Protein AF-A0A921AYC8-F1 (afdb_monomer_lite)

Organism: NCBI:txid1903261

Secondary structure (DSSP, 8-state):
-------------------TT-EETTT--HHHHHHHHHHTT----HHHHHHHHHHTTT----SGGGGTTSTT--HHHHHHH--EEETTEEEE-TT--TT----

Structure (mmCIF, N/CA/C/O backbone):
data_AF-A0A921AYC8-F1
#
_entry.id   AF-A0A921AYC8-F1
#
loop_
_atom_site.group_PDB
_atom_site.id
_atom_site.type_symbol
_atom_site.label_atom_id
_atom_site.label_alt_id
_atom_site.label_comp_id
_atom_site.label_asym_id
_atom_site.label_entity_id
_atom_site.label_seq_id
_atom_site.pdbx_PDB_ins_code
_atom_site.Cartn_x
_atom_site.Cartn_y
_atom_site.Cartn_z
_atom_site.occupancy
_atom_site.B_iso_or_equiv
_atom_site.auth_seq_id
_atom_site.auth_comp_id
_atom_site.auth_asym_id
_atom_site.auth_atom_id
_atom_site.pdbx_PDB_model_num
ATOM 1 N N . MET A 1 1 ? 11.568 -36.498 -46.705 1.00 40.88 1 MET A N 1
ATOM 2 C CA . MET A 1 1 ? 12.042 -35.117 -46.928 1.00 40.88 1 MET A CA 1
ATOM 3 C C . MET A 1 1 ? 10.845 -34.186 -46.745 1.00 40.88 1 MET A C 1
ATOM 5 O O . MET A 1 1 ? 9.896 -34.329 -47.492 1.00 40.88 1 MET A O 1
ATOM 9 N N . THR A 1 2 ? 10.732 -33.519 -45.583 1.00 42.31 2 THR A N 1
ATOM 10 C CA . THR A 1 2 ? 10.983 -32.058 -45.405 1.00 42.31 2 THR A CA 1
ATOM 11 C C . THR A 1 2 ? 9.684 -31.272 -45.698 1.00 42.31 2 THR A C 1
ATOM 13 O O . THR A 1 2 ? 9.174 -31.410 -46.793 1.00 42.31 2 THR A O 1
ATOM 16 N N . ARG A 1 3 ? 9.041 -30.448 -44.857 1.00 48.38 3 ARG A N 1
ATOM 17 C CA . ARG A 1 3 ? 9.292 -29.825 -43.545 1.00 48.38 3 ARG A CA 1
ATOM 18 C C . ARG A 1 3 ? 7.933 -29.299 -43.028 1.00 48.38 3 ARG A C 1
ATOM 20 O O . ARG A 1 3 ? 7.184 -28.721 -43.807 1.00 48.38 3 ARG A O 1
ATOM 27 N N . ILE A 1 4 ? 7.640 -29.470 -41.739 1.00 56.69 4 ILE A N 1
ATOM 28 C CA . ILE A 1 4 ? 6.500 -28.839 -41.051 1.00 56.69 4 ILE A CA 1
ATOM 29 C C . ILE A 1 4 ? 6.824 -27.348 -40.887 1.00 56.69 4 ILE A C 1
ATOM 31 O O . ILE A 1 4 ? 7.843 -27.011 -40.287 1.00 56.69 4 ILE A O 1
ATOM 35 N N . ALA A 1 5 ? 5.985 -26.465 -41.427 1.00 51.69 5 ALA A N 1
ATOM 36 C CA . ALA A 1 5 ? 6.080 -25.024 -41.211 1.00 51.69 5 ALA A CA 1
ATOM 37 C C . ALA A 1 5 ? 5.145 -24.632 -40.058 1.00 51.69 5 ALA A C 1
ATOM 39 O O . ALA A 1 5 ? 3.936 -24.523 -40.237 1.00 51.69 5 ALA A O 1
ATOM 40 N N . VAL A 1 6 ? 5.709 -24.461 -38.861 1.00 53.41 6 VAL A N 1
ATOM 41 C CA . VAL A 1 6 ? 5.033 -23.808 -37.733 1.00 53.41 6 VAL A CA 1
ATOM 42 C C . VAL A 1 6 ? 5.220 -22.300 -37.918 1.00 53.41 6 VAL A C 1
ATOM 44 O O . VAL A 1 6 ? 6.370 -21.854 -37.934 1.00 53.41 6 VAL A O 1
ATOM 47 N N . PRO A 1 7 ? 4.157 -21.493 -38.076 1.00 54.12 7 PRO A N 1
ATOM 48 C CA . PRO A 1 7 ? 4.310 -20.051 -38.070 1.00 54.12 7 PRO A CA 1
ATOM 49 C C . PRO A 1 7 ? 4.559 -19.619 -36.623 1.00 54.12 7 PRO A C 1
ATOM 51 O O . PRO A 1 7 ? 3.695 -19.735 -35.755 1.00 54.12 7 PRO A O 1
ATOM 54 N N . LEU A 1 8 ? 5.780 -19.162 -36.361 1.00 52.84 8 LEU A N 1
ATOM 55 C CA . LEU A 1 8 ? 6.181 -18.544 -35.106 1.00 52.84 8 LEU A CA 1
ATOM 56 C C . LEU A 1 8 ? 5.482 -17.176 -35.017 1.00 52.84 8 LEU A C 1
ATOM 58 O O . LEU A 1 8 ? 5.970 -16.186 -35.558 1.00 52.84 8 LEU A O 1
ATOM 62 N N . LEU A 1 9 ? 4.300 -17.132 -34.396 1.00 54.38 9 LEU A N 1
ATOM 63 C CA . LEU A 1 9 ? 3.612 -15.879 -34.094 1.00 54.38 9 LEU A CA 1
ATOM 64 C C . LEU A 1 9 ? 4.407 -15.152 -32.999 1.00 54.38 9 LEU A C 1
ATOM 66 O O . LEU A 1 9 ? 4.356 -15.514 -31.824 1.00 54.38 9 LEU A O 1
ATOM 70 N N . ALA A 1 10 ? 5.178 -14.144 -33.398 1.00 58.25 10 ALA A N 1
ATOM 71 C CA . ALA A 1 10 ? 5.838 -13.230 -32.481 1.00 58.25 10 ALA A CA 1
ATOM 72 C C . ALA A 1 10 ? 4.776 -12.334 -31.823 1.00 58.25 10 ALA A C 1
ATOM 74 O O . ALA A 1 10 ? 4.295 -11.373 -32.420 1.00 58.25 10 ALA A O 1
ATOM 75 N N . VAL A 1 11 ? 4.388 -12.665 -30.591 1.00 58.50 11 VAL A N 1
ATOM 76 C CA . VAL A 1 11 ? 3.613 -11.763 -29.735 1.00 58.50 11 VAL A CA 1
ATOM 77 C C . VAL A 1 11 ? 4.569 -10.674 -29.255 1.00 58.50 11 VAL A C 1
ATOM 79 O O . VAL A 1 11 ? 5.370 -10.889 -28.348 1.00 58.50 11 VAL A O 1
ATOM 82 N N . CYS A 1 12 ? 4.514 -9.503 -29.891 1.00 52.31 12 CYS A N 1
ATOM 83 C CA . CYS A 1 12 ? 5.118 -8.291 -29.353 1.00 52.31 12 CYS A CA 1
ATOM 84 C C . CYS A 1 12 ? 4.389 -7.927 -28.054 1.00 52.31 12 CYS A C 1
ATOM 86 O O . CYS A 1 12 ? 3.346 -7.279 -28.074 1.00 52.31 12 CYS A O 1
ATOM 88 N N . LEU A 1 13 ? 4.938 -8.365 -26.920 1.00 51.47 13 LEU A N 1
ATOM 89 C CA . LEU A 1 13 ? 4.640 -7.789 -25.614 1.00 51.47 13 LEU A CA 1
ATOM 90 C C . LEU A 1 13 ? 5.043 -6.315 -25.682 1.00 51.47 13 LEU A C 1
ATOM 92 O O . LEU A 1 13 ? 6.228 -5.987 -25.665 1.00 51.47 13 LEU A O 1
ATOM 96 N N . THR A 1 14 ? 4.066 -5.421 -25.809 1.00 53.72 14 THR A N 1
ATOM 97 C CA . THR A 1 14 ? 4.287 -3.996 -25.587 1.00 53.72 14 THR A CA 1
ATOM 98 C C . THR A 1 14 ? 4.732 -3.841 -24.138 1.00 53.72 14 THR A C 1
ATOM 100 O O . THR A 1 14 ? 3.925 -3.985 -23.218 1.00 53.72 14 THR A O 1
ATOM 103 N N . ALA A 1 15 ? 6.028 -3.617 -23.927 1.00 51.56 15 ALA A N 1
ATOM 104 C CA . ALA A 1 15 ? 6.552 -3.213 -22.636 1.00 51.56 15 ALA A CA 1
ATOM 105 C C . ALA A 1 15 ? 5.945 -1.842 -22.314 1.00 51.56 15 ALA A C 1
ATOM 107 O O . ALA A 1 15 ? 6.379 -0.822 -22.847 1.00 51.56 15 ALA A O 1
ATOM 108 N N . ALA A 1 16 ? 4.894 -1.831 -21.492 1.00 51.53 16 ALA A N 1
ATOM 109 C CA . ALA A 1 16 ? 4.475 -0.616 -20.815 1.00 51.53 16 ALA A CA 1
ATOM 110 C C . ALA A 1 16 ? 5.690 -0.083 -20.034 1.00 51.53 16 ALA A C 1
ATOM 112 O O . ALA A 1 16 ? 6.447 -0.898 -19.491 1.00 51.53 16 ALA A O 1
ATOM 113 N N . PRO A 1 17 ? 5.924 1.240 -20.004 1.00 48.84 17 PRO A N 1
ATOM 114 C CA . PRO A 1 17 ? 7.052 1.797 -19.277 1.00 48.84 17 PRO A CA 1
ATOM 115 C C . PRO A 1 17 ? 6.994 1.294 -17.834 1.00 48.84 17 PRO A C 1
ATOM 117 O O . PRO A 1 17 ? 5.992 1.457 -17.142 1.00 48.84 17 PRO A O 1
ATOM 120 N N . ALA A 1 18 ? 8.053 0.611 -17.403 1.00 49.97 18 ALA A N 1
ATOM 121 C CA . ALA A 1 18 ? 8.226 0.227 -16.015 1.00 49.97 18 ALA A CA 1
ATOM 122 C C . ALA A 1 18 ? 8.565 1.505 -15.243 1.00 49.97 18 ALA A C 1
ATOM 124 O O . ALA A 1 18 ? 9.731 1.868 -15.107 1.00 49.97 18 ALA A O 1
ATOM 125 N N . TYR A 1 19 ? 7.527 2.232 -14.830 1.00 56.81 19 TYR A N 1
ATOM 126 C CA . TYR A 1 19 ? 7.628 3.368 -13.924 1.00 56.81 19 TYR A CA 1
ATOM 127 C C . TYR A 1 19 ? 8.342 2.898 -12.650 1.00 56.81 19 TYR A C 1
ATOM 129 O O . TYR A 1 19 ? 7.784 2.095 -11.896 1.00 56.81 19 TYR A O 1
ATOM 137 N N . ALA A 1 20 ? 9.582 3.349 -12.444 1.00 57.97 20 ALA A N 1
ATOM 138 C CA . ALA A 1 20 ? 10.311 3.116 -11.202 1.00 57.97 20 ALA A CA 1
ATOM 139 C C . ALA A 1 20 ? 9.466 3.654 -10.029 1.00 57.97 20 ALA A C 1
ATOM 141 O O . ALA A 1 20 ? 8.874 4.725 -10.141 1.00 57.97 20 ALA A O 1
ATOM 142 N N . GLY A 1 21 ? 9.301 2.852 -8.978 1.00 70.12 21 GLY A N 1
ATOM 143 C CA . GLY A 1 21 ? 8.545 3.209 -7.774 1.00 70.12 21 GLY A CA 1
ATOM 144 C C . GLY A 1 21 ? 7.023 2.980 -7.793 1.00 70.12 21 GLY A C 1
ATOM 145 O O . GLY A 1 21 ? 6.442 2.775 -6.736 1.00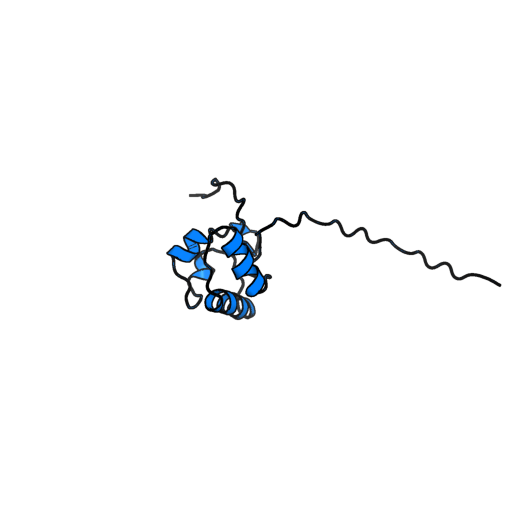 70.12 21 GLY A O 1
ATOM 146 N N . SER A 1 22 ? 6.326 2.952 -8.938 1.00 86.88 22 SER A N 1
ATOM 147 C CA . SER A 1 22 ? 4.848 2.843 -8.900 1.00 86.88 22 SER A CA 1
ATOM 148 C C . SER A 1 22 ? 4.337 1.423 -8.604 1.00 86.88 22 SER A C 1
ATOM 150 O O . SER A 1 22 ? 4.877 0.421 -9.102 1.00 86.88 22 SER A O 1
ATOM 152 N N . PHE A 1 23 ? 3.253 1.297 -7.831 1.00 92.62 23 PHE A N 1
ATOM 153 C CA . PHE A 1 23 ? 2.614 0.001 -7.595 1.00 92.62 23 PHE A CA 1
ATOM 154 C C . PHE A 1 23 ? 1.131 0.073 -7.220 1.00 92.62 23 PHE A C 1
ATOM 156 O O . PHE A 1 23 ? 0.682 0.986 -6.549 1.00 92.62 23 PHE A O 1
ATOM 163 N N . SER A 1 24 ? 0.377 -0.966 -7.589 1.00 94.75 24 SER A N 1
ATOM 164 C CA . SER A 1 24 ? -1.007 -1.165 -7.137 1.00 94.75 24 SER A CA 1
ATOM 165 C C . SER A 1 24 ? -1.047 -1.879 -5.784 1.00 94.75 24 SER A C 1
ATOM 167 O O . SER A 1 24 ? -0.460 -2.962 -5.635 1.00 94.75 24 SER A O 1
ATOM 169 N N . PHE A 1 25 ? -1.802 -1.340 -4.823 1.00 95.81 25 PHE A N 1
ATOM 170 C CA . PHE A 1 25 ? -2.044 -1.981 -3.522 1.00 95.81 25 PHE A CA 1
ATOM 171 C C . PHE A 1 25 ? -2.793 -3.319 -3.678 1.00 95.81 25 PHE A C 1
ATOM 173 O O . PHE A 1 25 ? -2.547 -4.285 -2.944 1.00 95.81 25 PHE A O 1
ATOM 180 N N . ASN A 1 26 ? -3.625 -3.448 -4.716 1.00 96.69 26 ASN A N 1
ATOM 181 C CA . ASN A 1 26 ? -4.356 -4.679 -5.022 1.00 96.69 26 ASN A CA 1
ATOM 182 C C . ASN A 1 26 ? -3.489 -5.779 -5.661 1.00 96.69 26 ASN A C 1
ATOM 184 O O . ASN A 1 26 ? -3.914 -6.936 -5.707 1.00 96.69 26 ASN A O 1
ATOM 188 N N . ARG A 1 27 ? -2.285 -5.462 -6.161 1.00 95.38 27 ARG A N 1
ATOM 189 C CA . ARG A 1 27 ? -1.481 -6.413 -6.960 1.00 95.38 27 ARG A CA 1
ATOM 190 C C . ARG A 1 27 ? -0.060 -6.633 -6.451 1.00 95.38 27 ARG A C 1
ATOM 192 O O . ARG A 1 27 ? 0.423 -7.763 -6.493 1.00 95.38 27 ARG A O 1
ATOM 199 N N . ALA A 1 28 ? 0.613 -5.604 -5.942 1.00 95.38 28 ALA A N 1
ATOM 200 C CA . ALA A 1 28 ? 2.032 -5.680 -5.591 1.00 95.38 28 ALA A CA 1
ATOM 201 C C . ALA A 1 28 ? 2.332 -6.641 -4.430 1.00 95.38 28 ALA A C 1
ATOM 203 O O . ALA A 1 28 ? 1.491 -6.878 -3.571 1.00 95.38 28 ALA A O 1
ATOM 204 N N . GLY A 1 29 ? 3.522 -7.238 -4.401 1.00 96.50 29 GLY A N 1
ATOM 205 C CA . GLY A 1 29 ? 3.984 -7.985 -3.225 1.00 96.50 29 GLY A CA 1
ATOM 206 C C . GLY A 1 29 ? 4.443 -7.036 -2.116 1.00 96.50 29 GLY A C 1
ATOM 207 O O . GLY A 1 29 ? 4.880 -5.930 -2.421 1.00 96.50 29 GLY A O 1
ATOM 208 N N . ALA A 1 30 ? 4.398 -7.475 -0.855 1.00 97.12 30 ALA A N 1
ATOM 209 C CA . ALA A 1 30 ? 4.792 -6.648 0.292 1.00 97.12 30 ALA A CA 1
ATOM 210 C C . ALA A 1 30 ? 6.227 -6.101 0.154 1.00 97.12 30 ALA A C 1
ATOM 212 O O . ALA A 1 30 ? 6.455 -4.913 0.338 1.00 97.12 30 ALA A O 1
ATOM 213 N N . GLU A 1 31 ? 7.173 -6.935 -0.287 1.00 96.06 31 GLU A N 1
ATOM 214 C CA . GLU A 1 31 ? 8.570 -6.530 -0.511 1.00 96.06 31 GLU A CA 1
ATOM 215 C C . GLU A 1 31 ? 8.721 -5.453 -1.592 1.00 96.06 31 GLU A C 1
ATOM 217 O O . GLU A 1 31 ? 9.574 -4.578 -1.472 1.00 96.06 31 GLU A O 1
ATOM 222 N N . LYS A 1 32 ? 7.883 -5.495 -2.641 1.00 94.25 32 LYS A N 1
ATOM 223 C CA . LYS A 1 32 ? 7.854 -4.444 -3.665 1.00 94.25 32 LYS A CA 1
ATOM 224 C C . LYS A 1 32 ? 7.364 -3.136 -3.062 1.00 94.25 32 LYS A C 1
ATOM 226 O O . LYS A 1 32 ? 8.007 -2.127 -3.287 1.00 94.25 32 LYS A O 1
ATOM 231 N N . MET A 1 33 ? 6.277 -3.170 -2.289 1.00 95.25 33 MET A N 1
ATOM 232 C CA . MET A 1 33 ? 5.735 -1.957 -1.672 1.00 95.25 33 MET A CA 1
ATOM 233 C C . MET A 1 33 ? 6.775 -1.290 -0.769 1.00 95.25 33 MET A C 1
ATOM 235 O O . MET A 1 33 ? 7.040 -0.109 -0.917 1.00 95.25 33 MET A O 1
ATOM 239 N N . VAL A 1 34 ? 7.415 -2.060 0.119 1.00 95.38 34 VAL A N 1
ATOM 240 C CA . VAL A 1 34 ? 8.420 -1.524 1.051 1.00 95.38 34 VAL A CA 1
ATOM 241 C C . VAL A 1 34 ? 9.613 -0.924 0.309 1.00 95.38 34 VAL A C 1
ATOM 243 O O . VAL A 1 34 ? 10.024 0.188 0.623 1.00 95.38 34 VAL A O 1
ATOM 246 N N . ARG A 1 35 ? 10.167 -1.645 -0.675 1.00 94.06 35 ARG A N 1
ATOM 247 C CA . ARG A 1 35 ? 11.310 -1.153 -1.454 1.00 94.06 35 ARG A CA 1
ATOM 248 C C . ARG A 1 35 ? 10.954 0.124 -2.211 1.00 94.06 35 ARG A C 1
ATOM 250 O O . ARG A 1 35 ? 11.687 1.095 -2.115 1.00 94.06 35 ARG A O 1
ATOM 257 N N . ASP A 1 36 ? 9.843 0.106 -2.936 1.00 91.50 36 ASP A N 1
ATOM 258 C CA . ASP A 1 36 ? 9.458 1.204 -3.813 1.00 91.50 36 ASP A CA 1
ATOM 259 C C . ASP A 1 36 ? 9.029 2.447 -3.009 1.00 91.50 36 ASP A C 1
ATOM 261 O O . ASP A 1 36 ? 9.329 3.561 -3.411 1.00 91.50 36 ASP A O 1
ATOM 265 N N . CYS A 1 37 ? 8.410 2.284 -1.832 1.00 90.75 37 CYS A N 1
ATOM 266 C CA . CYS A 1 37 ? 8.189 3.400 -0.905 1.00 90.75 37 CYS A CA 1
ATOM 267 C C . CYS A 1 37 ? 9.515 3.971 -0.379 1.00 90.75 37 CYS A C 1
ATOM 269 O O . CYS A 1 37 ? 9.681 5.187 -0.324 1.00 90.75 37 CYS A O 1
ATOM 271 N N . ALA A 1 38 ? 10.475 3.109 -0.025 1.00 91.25 38 ALA A N 1
ATOM 272 C CA . ALA A 1 38 ? 11.767 3.542 0.502 1.00 91.25 38 ALA A CA 1
ATOM 273 C C . ALA A 1 38 ? 12.615 4.295 -0.539 1.00 91.25 38 ALA A C 1
ATOM 275 O O . ALA A 1 38 ? 13.328 5.228 -0.171 1.00 91.25 38 ALA A O 1
ATOM 276 N N . GLU A 1 39 ? 12.521 3.925 -1.822 1.00 89.81 39 GLU A N 1
ATOM 277 C CA . GLU A 1 39 ? 13.143 4.657 -2.941 1.00 89.81 39 GLU A CA 1
ATOM 278 C C . GLU A 1 39 ? 12.646 6.112 -3.031 1.00 89.81 39 GLU A C 1
ATOM 280 O O . GLU A 1 39 ? 13.390 6.991 -3.459 1.00 89.81 39 GLU A O 1
ATOM 285 N N . GLU A 1 40 ? 11.439 6.371 -2.527 1.00 86.25 40 GLU A N 1
ATOM 286 C CA . GLU A 1 40 ? 10.752 7.667 -2.551 1.00 86.25 40 GLU A CA 1
ATOM 287 C C . GLU A 1 40 ? 10.781 8.376 -1.184 1.00 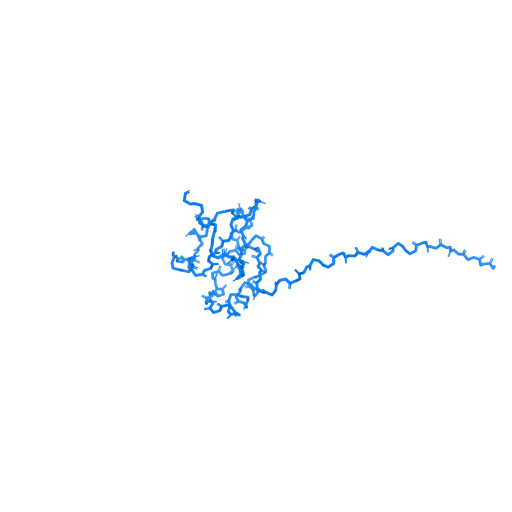86.25 40 GLU A C 1
ATOM 289 O O . GLU A 1 40 ? 10.136 9.402 -0.977 1.00 86.25 40 GLU A O 1
ATOM 294 N N . GLY A 1 41 ? 11.545 7.838 -0.226 1.00 87.81 41 GLY A N 1
ATOM 295 C CA . GLY A 1 41 ? 11.695 8.406 1.115 1.00 87.81 41 GLY A CA 1
ATOM 296 C C . GLY A 1 41 ? 10.541 8.110 2.078 1.00 87.81 41 GLY A C 1
ATOM 297 O O . GLY A 1 41 ? 10.544 8.636 3.190 1.00 87.81 41 GLY A O 1
ATOM 298 N N . VAL A 1 42 ? 9.591 7.251 1.696 1.00 89.94 42 VAL A N 1
ATOM 299 C CA . VAL A 1 42 ? 8.465 6.822 2.537 1.00 89.94 42 VAL A CA 1
ATOM 300 C C . VAL A 1 42 ? 8.813 5.512 3.243 1.00 89.94 42 VAL A C 1
ATOM 302 O O . VAL A 1 42 ? 9.121 4.498 2.614 1.00 89.94 42 VAL A O 1
ATOM 305 N N . ASN A 1 43 ? 8.731 5.495 4.572 1.00 93.31 43 ASN A N 1
ATOM 306 C CA . ASN A 1 43 ? 9.005 4.288 5.349 1.00 93.31 43 ASN A CA 1
ATOM 307 C C . ASN A 1 43 ? 7.724 3.473 5.571 1.00 93.31 43 ASN A C 1
ATOM 309 O O . ASN A 1 43 ? 7.039 3.643 6.577 1.00 93.31 43 ASN A O 1
ATOM 313 N N . LEU A 1 44 ? 7.420 2.558 4.649 1.00 94.75 44 LEU A N 1
ATOM 314 C CA . LEU A 1 44 ? 6.331 1.594 4.813 1.00 94.75 44 LEU A CA 1
ATOM 315 C C . LEU A 1 44 ? 6.811 0.378 5.630 1.00 94.75 44 LEU A C 1
ATOM 317 O O . LEU A 1 44 ? 7.636 -0.395 5.132 1.00 94.75 44 LEU A O 1
ATOM 321 N N . PRO A 1 45 ? 6.287 0.127 6.848 1.00 96.88 45 PRO A N 1
ATOM 322 C CA . PRO A 1 45 ? 6.689 -1.041 7.621 1.00 96.88 45 PRO A CA 1
ATOM 323 C C . PRO A 1 45 ? 6.282 -2.341 6.921 1.00 96.88 45 PRO A C 1
ATOM 325 O O . PRO A 1 45 ? 5.168 -2.469 6.405 1.00 96.88 45 PRO A O 1
ATOM 328 N N . MET A 1 46 ? 7.153 -3.354 6.964 1.00 97.50 46 MET A N 1
ATOM 329 C CA . MET A 1 46 ? 6.882 -4.658 6.342 1.00 97.50 46 MET A CA 1
ATOM 330 C C . MET A 1 46 ? 5.591 -5.303 6.865 1.00 97.50 46 MET A C 1
ATOM 332 O O . MET A 1 46 ? 4.849 -5.909 6.095 1.00 97.50 46 MET A O 1
ATOM 336 N N . GLU A 1 47 ? 5.292 -5.152 8.155 1.00 97.25 47 GLU A N 1
ATOM 337 C CA . GLU A 1 47 ? 4.069 -5.688 8.762 1.00 97.25 47 GLU A CA 1
ATOM 338 C C . GLU A 1 47 ? 2.807 -5.045 8.169 1.00 97.25 47 GLU A C 1
ATOM 340 O O . GLU A 1 47 ? 1.841 -5.747 7.865 1.00 97.25 47 GLU A O 1
ATOM 345 N N . VAL A 1 48 ? 2.848 -3.734 7.904 1.00 97.44 48 VAL A N 1
ATOM 346 C CA . VAL A 1 48 ? 1.758 -2.999 7.245 1.00 97.44 48 VAL A CA 1
ATOM 347 C C . VAL A 1 48 ? 1.618 -3.462 5.794 1.00 97.44 48 VAL A C 1
ATOM 349 O O . VAL A 1 48 ? 0.521 -3.803 5.356 1.00 97.44 48 VAL A O 1
ATOM 352 N N . ALA A 1 49 ? 2.725 -3.590 5.056 1.00 97.44 49 ALA A N 1
ATOM 353 C CA . ALA A 1 49 ? 2.706 -4.103 3.684 1.00 97.44 49 ALA A CA 1
ATOM 354 C C . ALA A 1 49 ? 2.126 -5.533 3.597 1.00 97.44 49 ALA A C 1
ATOM 356 O O . ALA A 1 49 ? 1.352 -5.856 2.691 1.00 97.44 49 ALA A O 1
ATOM 357 N N . GLN A 1 50 ? 2.444 -6.400 4.561 1.00 98.19 50 GLN A N 1
ATOM 358 C CA . GLN A 1 50 ? 1.852 -7.738 4.663 1.00 98.19 50 GLN A CA 1
ATOM 359 C C . GLN A 1 50 ? 0.360 -7.690 5.011 1.00 98.19 50 GLN A C 1
ATOM 361 O O . GLN A 1 50 ? -0.420 -8.476 4.462 1.00 98.19 50 GLN A O 1
ATOM 366 N N . ALA A 1 51 ? -0.052 -6.767 5.882 1.00 97.75 51 ALA A N 1
ATOM 367 C CA . ALA A 1 51 ? -1.452 -6.560 6.225 1.00 97.75 51 ALA A CA 1
ATOM 368 C C . ALA A 1 51 ? -2.277 -6.121 5.003 1.00 97.75 51 ALA A C 1
ATOM 370 O O . ALA A 1 51 ? -3.345 -6.688 4.772 1.00 97.75 51 ALA A O 1
ATOM 371 N N . ILE A 1 52 ? -1.743 -5.241 4.148 1.00 97.31 52 ILE A N 1
ATOM 372 C CA . ILE A 1 52 ? -2.352 -4.856 2.859 1.00 97.31 52 ILE A CA 1
ATOM 373 C C . ILE A 1 52 ? -2.533 -6.085 1.956 1.00 97.31 52 ILE A C 1
ATOM 375 O O . ILE A 1 52 ? -3.629 -6.354 1.455 1.00 97.31 52 ILE A O 1
ATOM 379 N N . VAL A 1 53 ? -1.474 -6.886 1.776 1.00 97.44 53 VAL A N 1
ATOM 380 C CA . VAL A 1 53 ? -1.515 -8.110 0.950 1.00 97.44 53 VAL A CA 1
ATOM 381 C C . VAL A 1 53 ? -2.510 -9.140 1.495 1.00 97.44 53 VAL A C 1
ATOM 383 O O . VAL A 1 53 ? -3.087 -9.918 0.727 1.00 97.44 53 VAL A O 1
ATOM 386 N N . LYS A 1 54 ? -2.724 -9.171 2.811 1.00 97.25 54 LYS A N 1
ATOM 387 C CA . LYS A 1 54 ? -3.725 -10.028 3.448 1.00 97.25 54 LYS A CA 1
ATOM 388 C C . LYS A 1 54 ? -5.140 -9.490 3.234 1.00 97.25 54 LYS A C 1
ATOM 390 O O . LYS A 1 54 ? -5.997 -10.262 2.810 1.00 97.25 54 LYS A O 1
ATOM 395 N N . ALA A 1 55 ? -5.373 -8.208 3.497 1.00 96.31 55 ALA A N 1
ATOM 396 C CA . ALA A 1 55 ? -6.688 -7.575 3.421 1.00 96.31 55 ALA A CA 1
ATOM 397 C C . ALA A 1 55 ? -7.268 -7.605 2.000 1.00 96.31 55 ALA A C 1
ATOM 399 O O . ALA A 1 55 ? -8.424 -7.988 1.819 1.00 96.31 55 ALA A O 1
ATOM 400 N N . ARG A 1 56 ? -6.451 -7.370 0.963 1.00 95.12 56 ARG A N 1
ATOM 401 C CA . ARG A 1 56 ? -6.917 -7.434 -0.438 1.00 95.12 56 ARG A CA 1
ATOM 402 C C . ARG A 1 56 ? -7.443 -8.799 -0.901 1.00 95.12 56 ARG A C 1
ATOM 404 O O . ARG A 1 56 ? -7.930 -8.937 -2.019 1.00 95.12 56 ARG A O 1
ATOM 411 N N . LYS A 1 57 ? -7.271 -9.855 -0.097 1.00 94.88 57 LYS A N 1
ATOM 412 C CA . LYS A 1 57 ? -7.864 -11.170 -0.388 1.00 94.88 57 LYS A CA 1
ATOM 413 C C . LYS A 1 57 ? -9.377 -11.175 -0.161 1.00 94.88 57 LYS A C 1
ATOM 415 O O . LYS A 1 57 ? -10.053 -12.025 -0.731 1.00 94.88 57 LYS A O 1
ATOM 420 N N . SER A 1 58 ? -9.888 -10.270 0.675 1.00 94.38 58 SER A N 1
ATOM 421 C CA . SER A 1 58 ? -11.306 -10.159 1.042 1.00 94.38 58 SER A CA 1
ATOM 422 C C . SER A 1 58 ? -11.958 -8.843 0.618 1.00 94.38 58 SER A C 1
ATOM 424 O O . SER A 1 58 ? -13.180 -8.768 0.588 1.00 94.38 58 SER A O 1
ATOM 426 N N . MET A 1 59 ? -11.170 -7.820 0.291 1.00 92.94 59 MET A N 1
ATOM 427 C CA . MET A 1 59 ? -11.652 -6.523 -0.190 1.00 92.94 59 MET A CA 1
ATOM 428 C C . MET A 1 59 ? -10.798 -6.033 -1.357 1.00 92.94 59 MET A C 1
ATOM 430 O O . MET A 1 59 ? -9.738 -6.591 -1.631 1.00 92.94 59 MET A O 1
ATOM 434 N N . ARG A 1 60 ? -11.244 -4.981 -2.040 1.00 94.69 60 ARG A N 1
ATOM 435 C CA . ARG A 1 60 ? -10.392 -4.224 -2.960 1.00 94.69 60 ARG A CA 1
ATOM 436 C C . ARG A 1 60 ? -10.160 -2.840 -2.393 1.00 94.69 60 ARG A C 1
ATOM 438 O O . ARG A 1 60 ? -11.083 -2.253 -1.847 1.00 94.69 60 ARG A O 1
ATOM 445 N N . PHE A 1 61 ? -8.944 -2.345 -2.568 1.00 95.94 61 PHE A N 1
ATOM 446 C CA . PHE A 1 61 ? -8.612 -0.956 -2.298 1.00 95.94 61 PHE A CA 1
ATOM 447 C C . PHE A 1 61 ? -8.984 -0.127 -3.519 1.00 95.94 61 PHE A C 1
ATOM 449 O O . PHE A 1 61 ? -8.508 -0.404 -4.621 1.00 95.94 61 PHE A O 1
ATOM 456 N N . THR A 1 62 ? -9.852 0.849 -3.324 1.00 95.06 62 THR A N 1
ATOM 457 C CA . THR A 1 62 ? -10.297 1.785 -4.363 1.00 95.06 62 THR A CA 1
ATOM 458 C C . THR A 1 62 ? -10.156 3.227 -3.916 1.00 95.06 62 THR A C 1
ATOM 460 O O . THR A 1 62 ? -9.978 4.100 -4.754 1.00 95.06 62 THR A O 1
ATOM 463 N N . THR A 1 63 ? -10.175 3.459 -2.605 1.00 93.75 63 THR A N 1
ATOM 464 C CA . THR A 1 63 ? -10.021 4.778 -2.007 1.00 93.75 63 THR A CA 1
ATOM 465 C C . THR A 1 63 ? -8.899 4.783 -0.982 1.00 93.75 63 THR A C 1
ATOM 467 O O . THR A 1 63 ? -8.569 3.754 -0.386 1.00 93.75 63 THR A O 1
ATOM 470 N N . SER A 1 64 ? -8.328 5.957 -0.735 1.00 91.56 64 SER A N 1
ATOM 471 C CA . SER A 1 64 ? -7.364 6.165 0.356 1.00 91.56 64 SER A CA 1
ATOM 472 C C . SER A 1 64 ? -7.935 5.779 1.732 1.00 91.56 64 SER A C 1
ATOM 474 O O . SER A 1 64 ? -7.202 5.279 2.586 1.00 91.56 64 SER A O 1
ATOM 476 N N . GLY A 1 65 ? -9.251 5.930 1.922 1.00 92.62 65 GLY A N 1
ATOM 477 C CA . GLY A 1 65 ? -9.969 5.513 3.128 1.00 92.62 65 GLY A CA 1
ATOM 478 C C . GLY A 1 65 ? -9.923 4.004 3.377 1.00 92.62 65 GLY A C 1
ATOM 479 O O . GLY A 1 65 ? -9.840 3.580 4.521 1.00 92.62 65 GLY A O 1
ATOM 480 N N . ASP A 1 66 ? -9.851 3.178 2.333 1.00 94.12 66 ASP A N 1
ATOM 481 C CA . ASP A 1 66 ? -9.767 1.720 2.490 1.00 94.12 66 ASP A CA 1
ATOM 482 C C . ASP A 1 66 ? -8.467 1.272 3.194 1.00 94.12 66 ASP A C 1
ATOM 484 O O . ASP A 1 66 ? -8.375 0.155 3.709 1.00 94.12 66 ASP A O 1
ATOM 488 N N . LEU A 1 67 ? -7.441 2.132 3.218 1.00 94.50 67 LEU A N 1
ATOM 489 C CA . LEU A 1 67 ? -6.189 1.869 3.923 1.00 94.50 67 LEU A CA 1
ATOM 490 C C . LEU A 1 67 ? -6.297 2.112 5.435 1.00 94.50 67 LEU A C 1
ATOM 492 O O . LEU A 1 67 ? -5.497 1.541 6.175 1.00 94.50 67 LEU A O 1
ATOM 496 N N . THR A 1 68 ? -7.265 2.900 5.925 1.00 93.75 68 THR A N 1
ATOM 497 C CA . THR A 1 68 ? -7.374 3.215 7.366 1.00 93.75 68 THR A CA 1
ATOM 498 C C . THR A 1 68 ? -7.708 1.993 8.214 1.00 93.75 68 THR A C 1
ATOM 500 O O . THR A 1 68 ? -7.344 1.940 9.385 1.00 93.75 68 THR A O 1
ATOM 503 N N . ASP A 1 69 ? -8.355 0.990 7.618 1.00 90.94 69 ASP A N 1
ATOM 504 C CA . ASP A 1 69 ? -8.722 -0.262 8.289 1.00 90.94 69 ASP A CA 1
ATOM 505 C C . ASP A 1 69 ? -7.556 -1.264 8.372 1.00 90.94 69 ASP A C 1
ATOM 507 O O . ASP A 1 69 ? -7.687 -2.351 8.948 1.00 90.94 69 ASP A O 1
ATOM 511 N N . ILE A 1 70 ? -6.395 -0.926 7.802 1.00 95.25 70 ILE A N 1
ATOM 512 C CA . ILE A 1 70 ? -5.219 -1.790 7.810 1.00 95.25 70 ILE A CA 1
ATOM 513 C C . ILE A 1 70 ? -4.483 -1.680 9.151 1.00 95.25 70 ILE A C 1
ATOM 515 O O . ILE A 1 70 ? -4.058 -0.593 9.543 1.00 95.25 70 ILE A O 1
ATOM 519 N N . PRO A 1 71 ? -4.244 -2.807 9.849 1.00 94.31 71 PRO A N 1
ATOM 520 C CA . PRO A 1 71 ? -3.469 -2.810 11.084 1.00 94.31 71 PRO A CA 1
ATOM 521 C C . PRO A 1 71 ? -2.087 -2.166 10.910 1.00 94.31 71 PRO A C 1
ATOM 523 O O . PRO A 1 71 ? -1.302 -2.586 10.060 1.00 94.31 71 PRO A O 1
ATOM 526 N N . GLY A 1 72 ? -1.788 -1.167 11.745 1.00 92.38 72 GLY A N 1
ATOM 527 C CA . GLY A 1 72 ? -0.524 -0.425 11.716 1.00 92.38 72 GLY A CA 1
ATOM 528 C C . GLY A 1 72 ? -0.465 0.704 10.680 1.00 92.38 72 GLY A C 1
ATOM 529 O O . GLY A 1 72 ? 0.540 1.409 10.633 1.00 92.38 72 GLY A O 1
ATOM 530 N N . MET A 1 73 ? -1.519 0.905 9.884 1.00 94.62 73 MET A N 1
ATOM 531 C CA . MET A 1 73 ? -1.650 2.082 9.031 1.00 94.62 73 MET A CA 1
ATOM 532 C C . MET A 1 73 ? -2.057 3.295 9.872 1.00 94.62 73 MET A C 1
ATOM 534 O O . MET A 1 73 ? -2.981 3.218 10.682 1.00 94.62 73 MET A O 1
ATOM 538 N N . THR A 1 74 ? -1.371 4.421 9.683 1.00 93.81 74 THR A N 1
ATOM 539 C CA . THR A 1 74 ? -1.703 5.700 10.325 1.00 93.81 74 THR A CA 1
ATOM 540 C C . THR A 1 74 ? -2.162 6.708 9.279 1.00 93.81 74 THR A C 1
ATOM 542 O O . THR A 1 74 ? -1.802 6.608 8.107 1.00 93.81 74 THR A O 1
ATOM 545 N N . GLU A 1 75 ? -2.932 7.718 9.690 1.00 91.50 75 GLU A N 1
ATOM 546 C CA . GLU A 1 75 ? -3.334 8.803 8.784 1.00 91.50 75 GLU A CA 1
ATOM 547 C C . GLU A 1 75 ? -2.127 9.558 8.208 1.00 91.50 75 GLU A C 1
ATOM 549 O O . GLU A 1 75 ? -2.176 10.043 7.081 1.00 91.50 75 GLU A O 1
ATOM 554 N N . GLU A 1 76 ? -1.041 9.662 8.977 1.00 91.19 76 GLU A N 1
ATOM 555 C CA . GLU A 1 76 ? 0.221 10.251 8.524 1.00 91.19 76 GLU A CA 1
ATOM 556 C C . GLU A 1 76 ? 0.862 9.396 7.432 1.00 91.19 76 GLU A C 1
ATOM 558 O O . GLU A 1 76 ? 1.192 9.924 6.376 1.00 91.19 76 GLU A O 1
ATOM 563 N N . LEU A 1 77 ? 0.930 8.074 7.622 1.00 92.75 77 LEU A N 1
ATOM 564 C CA . LEU A 1 77 ? 1.479 7.165 6.618 1.00 92.75 77 LEU A CA 1
ATOM 565 C C . LEU A 1 77 ? 0.643 7.163 5.330 1.00 92.75 77 LEU A C 1
ATOM 567 O O . LEU A 1 77 ? 1.203 7.133 4.243 1.00 92.75 77 LEU A O 1
ATOM 571 N N . ILE A 1 78 ? -0.688 7.256 5.418 1.00 92.44 78 ILE A N 1
ATOM 572 C CA . ILE A 1 78 ? -1.548 7.376 4.226 1.00 92.44 78 ILE A CA 1
ATOM 573 C C . ILE A 1 78 ? -1.256 8.680 3.472 1.00 92.44 78 ILE A C 1
ATOM 575 O O . ILE A 1 78 ? -1.207 8.673 2.244 1.00 92.44 78 ILE A O 1
ATOM 579 N N . LYS A 1 79 ? -1.026 9.790 4.188 1.00 90.25 79 LYS A N 1
ATOM 580 C CA . LYS A 1 79 ? -0.636 11.071 3.576 1.00 90.25 79 LYS A CA 1
ATOM 581 C C . LYS A 1 79 ? 0.749 11.012 2.938 1.00 90.25 79 LYS A C 1
ATOM 583 O O . LYS A 1 79 ? 0.939 11.636 1.904 1.00 90.25 79 LYS A O 1
ATOM 588 N N . GLU A 1 80 ? 1.692 10.295 3.544 1.00 89.50 80 GLU A N 1
ATOM 589 C CA . GLU A 1 80 ? 3.031 10.083 2.979 1.00 89.50 80 GLU A CA 1
ATOM 590 C C . GLU A 1 80 ? 2.996 9.180 1.742 1.00 89.50 80 GLU A C 1
ATOM 592 O O . GLU A 1 80 ? 3.712 9.432 0.779 1.00 89.50 80 GLU A O 1
ATOM 597 N N . LEU A 1 81 ? 2.148 8.148 1.750 1.00 90.31 81 LEU A N 1
ATOM 598 C CA . LEU A 1 81 ? 1.938 7.272 0.599 1.00 90.31 81 LEU A CA 1
ATOM 599 C C . LEU A 1 81 ? 1.246 7.995 -0.568 1.00 90.31 81 LEU A C 1
ATOM 601 O O . LEU A 1 81 ? 1.422 7.567 -1.702 1.00 90.31 81 LEU A O 1
ATOM 605 N N . ASP A 1 82 ? 0.442 9.028 -0.293 1.00 89.50 82 ASP A N 1
ATOM 606 C CA . ASP A 1 82 ? -0.333 9.816 -1.270 1.00 89.50 82 ASP A CA 1
ATOM 607 C C . ASP A 1 82 ? -0.925 8.955 -2.413 1.00 89.50 82 ASP A C 1
ATOM 609 O O . ASP A 1 82 ? -0.591 9.130 -3.589 1.00 89.50 82 ASP A O 1
ATOM 613 N N . PRO A 1 83 ? -1.749 7.939 -2.085 1.00 91.06 83 PRO A N 1
ATOM 614 C CA . PRO A 1 83 ? -2.226 6.985 -3.073 1.00 91.06 83 PRO A CA 1
ATOM 615 C C . PRO A 1 83 ? -3.189 7.643 -4.072 1.00 91.06 83 PRO A C 1
ATOM 617 O O . PRO A 1 83 ? -4.095 8.383 -3.693 1.00 91.06 83 PRO A O 1
ATOM 620 N N . ILE A 1 84 ? -3.039 7.301 -5.349 1.00 90.31 84 ILE A N 1
ATOM 621 C CA . ILE A 1 84 ? -3.941 7.703 -6.426 1.00 90.31 84 ILE A CA 1
ATOM 622 C C . ILE A 1 84 ? -5.089 6.702 -6.533 1.00 90.31 84 ILE A C 1
ATOM 624 O O . ILE A 1 84 ? -4.873 5.490 -6.647 1.00 90.31 84 ILE A O 1
ATOM 628 N N . GLU A 1 85 ? -6.307 7.233 -6.535 1.00 92.81 85 GLU A N 1
ATOM 629 C CA . GLU A 1 85 ? -7.536 6.499 -6.819 1.00 92.81 85 GLU A CA 1
ATOM 630 C C . GLU A 1 85 ? -7.711 6.392 -8.340 1.00 92.81 85 GLU A C 1
ATOM 632 O O . GLU A 1 85 ? -7.899 7.388 -9.036 1.00 92.81 85 GLU A O 1
ATOM 637 N N . GLU A 1 86 ? -7.614 5.171 -8.857 1.00 87.19 86 GLU A N 1
ATOM 638 C CA . GLU A 1 86 ? -7.778 4.839 -10.273 1.00 87.19 86 GLU A CA 1
ATOM 639 C C . GLU A 1 86 ? -9.032 3.969 -10.446 1.00 87.19 86 GLU A C 1
ATOM 641 O O . GLU A 1 86 ? -9.578 3.425 -9.482 1.00 87.19 86 GLU A O 1
ATOM 646 N N . GLU A 1 87 ? -9.512 3.792 -11.680 1.00 86.25 87 GLU A N 1
ATOM 647 C CA . GLU A 1 87 ? -10.723 3.004 -11.943 1.00 86.25 87 GLU A CA 1
ATOM 648 C C . GLU A 1 87 ? -10.603 1.559 -11.406 1.00 86.25 87 GLU A C 1
ATOM 650 O O . GLU A 1 87 ? -10.042 0.669 -12.048 1.00 86.25 87 GLU A O 1
ATOM 655 N N . ASN A 1 88 ? -11.209 1.304 -10.240 1.00 87.88 88 ASN A N 1
ATOM 656 C CA . ASN A 1 88 ? -11.164 0.034 -9.498 1.00 87.88 88 ASN A CA 1
ATOM 657 C C . ASN A 1 88 ? -9.771 -0.381 -8.979 1.00 87.88 88 ASN A C 1
ATOM 659 O O . ASN A 1 88 ? -9.531 -1.575 -8.725 1.00 87.88 88 ASN A O 1
ATOM 663 N N . ASP A 1 89 ? -8.855 0.570 -8.806 1.00 92.75 89 ASP A N 1
ATOM 664 C CA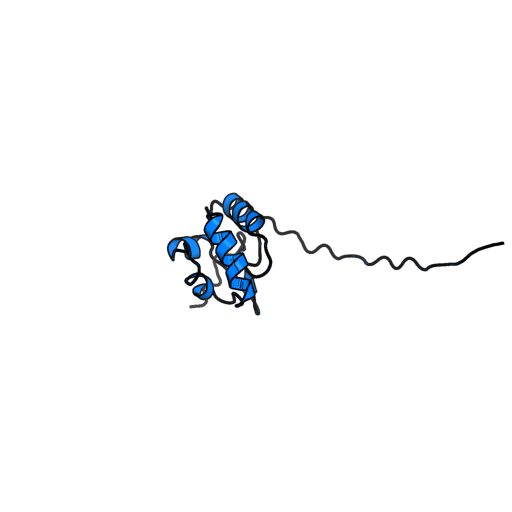 . ASP A 1 89 ? -7.546 0.321 -8.210 1.00 92.75 89 ASP A CA 1
ATOM 665 C C . ASP A 1 89 ? -7.110 1.473 -7.303 1.00 92.75 89 ASP A C 1
ATOM 667 O O . ASP A 1 89 ? -7.590 2.597 -7.405 1.00 92.75 89 ASP A O 1
ATOM 671 N N . LEU A 1 90 ? -6.167 1.172 -6.420 1.00 94.56 90 LEU A N 1
ATOM 672 C CA . LEU A 1 90 ? -5.4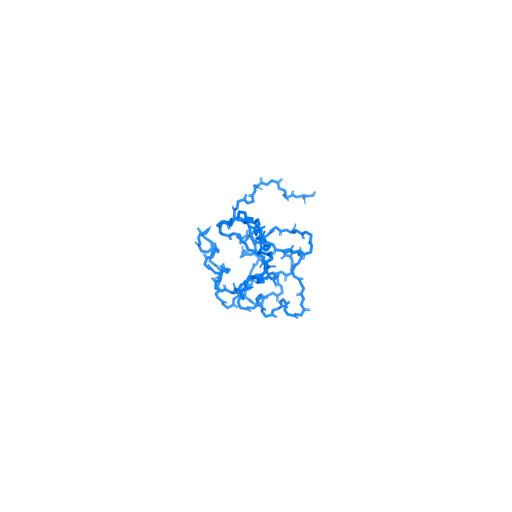80 2.161 -5.609 1.00 94.56 90 LEU A CA 1
ATOM 673 C C . LEU A 1 90 ? -3.988 1.992 -5.878 1.00 94.56 90 LEU A C 1
ATOM 675 O O . LEU A 1 90 ? -3.460 0.871 -5.792 1.00 94.56 90 LEU A O 1
ATOM 679 N N . VAL A 1 91 ? -3.311 3.083 -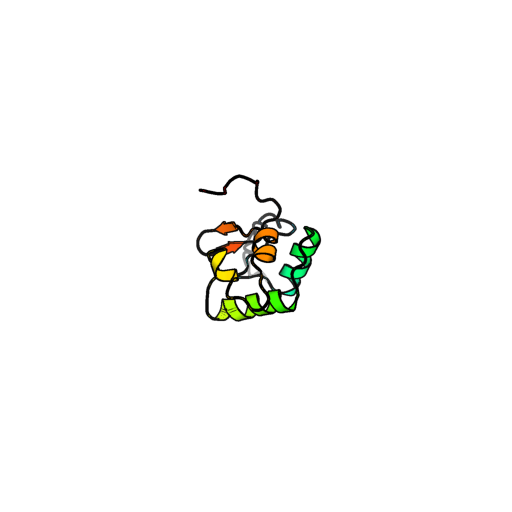6.228 1.00 93.31 91 VAL A N 1
ATOM 680 C CA . VAL A 1 91 ? -1.951 3.047 -6.775 1.00 93.31 91 VAL A CA 1
ATOM 681 C C . VAL A 1 91 ? -1.045 4.020 -6.031 1.00 93.31 91 VAL A C 1
ATOM 683 O O . VAL A 1 91 ? -1.341 5.200 -5.926 1.00 93.31 91 VAL A O 1
ATOM 686 N N . PHE A 1 92 ? 0.099 3.541 -5.555 1.00 91.69 92 PHE A N 1
ATOM 687 C CA . PHE A 1 92 ? 1.212 4.399 -5.167 1.00 91.69 92 PHE A CA 1
ATOM 688 C C . PHE A 1 92 ? 1.928 4.875 -6.435 1.00 91.69 92 PHE A C 1
ATOM 690 O O . PHE A 1 92 ? 2.372 4.047 -7.241 1.00 91.69 92 PHE A O 1
ATOM 697 N N . ASN A 1 93 ? 2.030 6.190 -6.628 1.00 86.25 93 ASN A N 1
ATOM 698 C CA . ASN A 1 93 ? 2.724 6.782 -7.767 1.00 86.25 93 ASN A CA 1
ATOM 699 C C . ASN A 1 93 ? 3.554 7.994 -7.313 1.00 86.25 93 ASN A C 1
ATOM 701 O O . ASN A 1 93 ? 2.996 9.072 -7.122 1.00 86.25 93 ASN A O 1
ATOM 705 N N . PRO A 1 94 ? 4.883 7.862 -7.216 1.00 79.19 94 PRO A N 1
ATOM 706 C CA . PRO A 1 94 ? 5.729 8.953 -6.731 1.00 79.19 94 PRO A CA 1
ATOM 707 C C . PRO A 1 94 ? 5.853 10.141 -7.686 1.00 79.19 94 PRO A C 1
ATOM 709 O O . PRO A 1 94 ? 6.267 11.226 -7.296 1.00 79.19 94 PRO A O 1
ATOM 712 N N . ASN A 1 95 ? 5.481 9.953 -8.953 1.00 74.69 95 ASN A N 1
ATOM 713 C CA . ASN A 1 95 ? 5.499 11.009 -9.960 1.00 74.69 95 ASN A CA 1
ATOM 714 C C . ASN A 1 95 ? 4.115 11.638 -10.154 1.00 74.69 95 ASN A C 1
ATOM 716 O O . ASN A 1 95 ? 3.901 12.337 -11.149 1.00 74.69 95 ASN A O 1
ATOM 720 N N . ALA A 1 96 ? 3.162 11.366 -9.254 1.00 65.69 96 ALA A N 1
ATOM 721 C CA . ALA A 1 96 ? 1.877 12.043 -9.255 1.00 65.69 96 ALA A CA 1
ATOM 722 C C . ALA A 1 96 ? 2.122 13.556 -9.281 1.00 65.69 96 ALA A C 1
ATOM 724 O O . ALA A 1 96 ? 2.756 14.113 -8.386 1.00 65.69 96 ALA A O 1
ATOM 725 N N . LEU A 1 97 ? 1.661 14.236 -10.336 1.00 58.56 97 LEU A N 1
ATOM 726 C CA . LEU A 1 97 ? 1.715 15.692 -10.360 1.00 58.56 97 LEU A CA 1
ATOM 727 C C . LEU A 1 97 ? 0.901 16.200 -9.159 1.00 58.56 97 LEU A C 1
ATOM 729 O O . LEU A 1 97 ? -0.266 15.813 -9.038 1.00 58.56 97 LEU A O 1
ATOM 733 N N . PRO A 1 98 ? 1.459 17.063 -8.287 1.00 50.91 98 PRO A N 1
ATOM 734 C CA . PRO A 1 98 ? 0.706 17.647 -7.185 1.00 50.91 98 PRO A CA 1
ATOM 735 C C . PRO A 1 98 ? -0.376 18.553 -7.780 1.00 50.91 98 PRO A C 1
ATOM 737 O O . PRO A 1 98 ? -0.114 19.706 -8.117 1.00 50.91 98 PRO A O 1
ATOM 740 N N . GLY A 1 99 ? -1.576 18.019 -8.018 1.00 52.75 99 GLY A N 1
ATOM 741 C CA . GLY A 1 99 ? -2.539 18.768 -8.828 1.00 52.75 99 GLY A CA 1
ATOM 742 C C . GLY A 1 99 ? -3.910 18.167 -9.108 1.00 52.75 99 GLY A C 1
ATOM 743 O O . G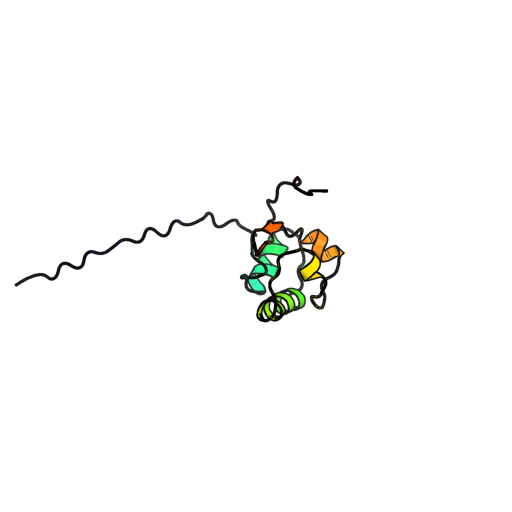LY A 1 99 ? -4.702 18.844 -9.752 1.00 52.75 99 GLY A O 1
ATOM 744 N N . MET A 1 100 ? -4.253 16.974 -8.621 1.00 50.19 100 MET A N 1
ATOM 745 C CA . MET A 1 100 ? -5.643 16.491 -8.663 1.00 50.19 100 MET A CA 1
ATOM 746 C C . MET A 1 100 ? -6.130 16.086 -7.272 1.00 50.19 100 MET A C 1
ATOM 748 O O . MET A 1 100 ? -6.752 15.050 -7.082 1.00 50.19 100 MET A O 1
ATOM 752 N N . LYS A 1 101 ? -5.895 16.958 -6.283 1.00 44.66 101 LYS A N 1
ATOM 753 C CA . LYS A 1 101 ? -6.808 17.032 -5.138 1.00 44.66 101 LYS A CA 1
ATOM 754 C C . LYS A 1 101 ? -8.093 17.675 -5.653 1.00 44.66 101 LYS A C 1
ATOM 756 O O . LYS A 1 101 ? -8.232 18.895 -5.612 1.00 44.66 101 LYS A O 1
ATOM 761 N N . SER A 1 102 ? -8.974 16.867 -6.240 1.00 38.03 102 SER A N 1
ATOM 762 C CA . SER A 1 102 ? -10.354 17.273 -6.492 1.00 38.03 102 SER A CA 1
ATOM 763 C C . SER A 1 102 ? -11.010 17.503 -5.132 1.00 38.03 102 SER A C 1
ATOM 765 O O . SER A 1 102 ? -11.399 16.554 -4.459 1.00 38.03 102 SER A O 1
ATOM 767 N N . TYR A 1 103 ? -11.020 18.766 -4.701 1.00 39.59 103 TYR A N 1
ATOM 768 C CA . TYR A 1 103 ? -11.966 19.266 -3.705 1.00 39.59 103 TYR A CA 1
ATOM 769 C C . TYR A 1 103 ? -13.383 19.256 -4.282 1.00 39.59 103 TYR A C 1
ATOM 771 O O . TYR A 1 103 ? -13.515 19.501 -5.506 1.00 39.59 103 TYR A O 1
#

Foldseek 3Di:
DDDDDDPPPDDPPPPDPPQQLKDWLLDDQLVSPQVSLVVLVQHDDSQQSVQSVVCSVPPADQDLVVSVPGPPDDPVSSVSQVWDRDDRITMRDSPPDPPPPPD

Radius of gyration: 18.61 Å; chains: 1; bounding box: 25×54×59 Å

pLDDT: mean 81.44, std 18.94, range [38.03, 98.19]

Sequence (103 aa):
MTRIAVPLLAVCLTAAPAYAGSFSFNRAGAEKMVRDCAEEGVNLPMEVAQAIVKARKSMRFTTSGDLTDIPGMTEELIKELDPIEEENDLVFNPNALPGMKSY